Protein AF-A0A958JQJ1-F1 (afdb_monomer_lite)

Secondary structure (DSSP, 8-state):
---------HHHHHHHHHHHHHHHHHSS---------HHHHHHHHHHHHHHHHHH----HHHHHHHHHHHHHHHHHHT--SHHHHHHHHHHHHHHHHHHHTTS-TTTHHHHHHHHHHHHHHH-GGGGG--------S----PPP----HHHHHHHHHHHHHHHHHHHHHTTT-TTS--

Structure (mmCIF, N/CA/C/O backbone):
data_AF-A0A958JQJ1-F1
#
_entry.id   AF-A0A958JQJ1-F1
#
loop_
_atom_site.group_PDB
_atom_site.id
_atom_site.type_symbol
_atom_site.label_atom_id
_atom_site.label_alt_id
_atom_site.label_comp_id
_atom_site.label_asym_id
_atom_site.label_entity_id
_atom_site.label_seq_id
_atom_site.pdbx_PDB_ins_code
_atom_site.Cartn_x
_atom_site.Cartn_y
_atom_site.Cartn_z
_atom_site.occupancy
_atom_site.B_iso_or_equiv
_atom_site.auth_seq_id
_atom_site.auth_comp_id
_atom_site.auth_asym_id
_atom_site.auth_atom_id
_atom_site.pdbx_PDB_model_num
ATOM 1 N N . MET A 1 1 ? -37.364 -50.518 41.561 1.00 47.47 1 MET A N 1
ATOM 2 C CA . MET A 1 1 ? -36.216 -49.638 41.254 1.00 47.47 1 MET A CA 1
ATOM 3 C C . MET A 1 1 ? -34.981 -50.515 41.091 1.00 47.47 1 MET A C 1
ATOM 5 O O . MET A 1 1 ? -34.366 -50.871 42.085 1.00 47.47 1 MET A O 1
ATOM 9 N N . SER A 1 2 ? -34.680 -50.950 39.865 1.00 48.12 2 SER A N 1
ATOM 10 C CA . SER A 1 2 ? -33.512 -51.797 39.581 1.00 48.12 2 SER A CA 1
ATOM 11 C C . SER A 1 2 ? -32.321 -50.920 39.214 1.00 48.12 2 SER A C 1
ATOM 13 O O . SER A 1 2 ? -32.310 -50.295 38.157 1.00 48.12 2 SER A O 1
ATOM 15 N N . LEU A 1 3 ? -31.331 -50.871 40.102 1.00 54.22 3 LEU A N 1
ATOM 16 C CA . LEU A 1 3 ? -30.037 -50.243 39.856 1.00 54.22 3 LEU A CA 1
ATOM 17 C C . LEU A 1 3 ? -29.190 -51.197 39.003 1.00 54.22 3 LEU A C 1
ATOM 19 O O . LEU A 1 3 ? -28.562 -52.123 39.514 1.00 54.22 3 LEU A O 1
ATOM 23 N N . LEU A 1 4 ? -29.204 -50.992 37.686 1.00 50.72 4 LEU A N 1
ATOM 24 C CA . LEU A 1 4 ? -28.294 -51.655 36.753 1.00 50.72 4 LEU A CA 1
ATOM 25 C C . LEU A 1 4 ? -26.870 -51.130 36.989 1.00 50.72 4 LEU A C 1
ATOM 27 O O . LEU A 1 4 ? -26.472 -50.080 36.492 1.00 50.72 4 LEU A O 1
ATOM 31 N N . SER A 1 5 ? -26.113 -51.874 37.795 1.00 49.78 5 SER A N 1
ATOM 32 C CA . SER A 1 5 ? -24.684 -51.670 38.021 1.00 49.78 5 SER A CA 1
ATOM 33 C C . SER A 1 5 ? -23.911 -52.094 36.770 1.00 49.78 5 SER A C 1
ATOM 35 O O . SER A 1 5 ? -23.638 -53.275 36.549 1.00 49.78 5 SER A O 1
ATOM 37 N N . SER A 1 6 ? -23.598 -51.123 35.913 1.00 56.66 6 SER A N 1
ATOM 38 C CA . SER A 1 6 ? -22.806 -51.346 34.705 1.00 56.66 6 SER A CA 1
ATOM 39 C C . SER A 1 6 ? -21.330 -51.485 35.087 1.00 56.66 6 SER A C 1
ATOM 41 O O . SER A 1 6 ? -20.645 -50.503 35.373 1.00 56.66 6 SER A O 1
ATOM 43 N N . ARG A 1 7 ? -20.832 -52.727 35.144 1.00 61.78 7 ARG A N 1
ATOM 44 C CA . ARG A 1 7 ? -19.407 -53.029 35.346 1.00 61.78 7 ARG A CA 1
ATOM 45 C C . ARG A 1 7 ? -18.639 -52.732 34.060 1.00 61.78 7 ARG A C 1
ATOM 47 O O . ARG A 1 7 ? -18.314 -53.636 33.294 1.00 61.78 7 ARG A O 1
ATOM 54 N N . VAL A 1 8 ? -18.352 -51.458 33.814 1.00 61.25 8 VAL A N 1
ATOM 55 C CA . VAL A 1 8 ? -17.445 -51.067 32.732 1.00 61.25 8 VAL A CA 1
ATOM 56 C C . VAL A 1 8 ? -16.035 -51.508 33.123 1.00 61.25 8 VAL A C 1
ATOM 58 O O . VAL A 1 8 ? -15.450 -51.013 34.083 1.00 61.25 8 VAL A O 1
ATOM 61 N N . SER A 1 9 ? -15.505 -52.498 32.404 1.00 68.31 9 SER A N 1
ATOM 62 C CA . SER A 1 9 ? -14.155 -53.020 32.624 1.00 68.31 9 SER A CA 1
ATOM 63 C C . SER A 1 9 ? -13.123 -51.920 32.380 1.00 68.31 9 SER A C 1
ATOM 65 O O . SER A 1 9 ? -13.139 -51.288 31.321 1.00 68.31 9 SER A O 1
ATOM 67 N N . LEU A 1 10 ? -12.203 -51.730 33.332 1.00 72.75 10 LEU A N 1
ATOM 68 C CA . LEU A 1 10 ? -11.132 -50.724 33.303 1.00 72.75 10 LEU A CA 1
ATOM 69 C C . LEU A 1 10 ? -10.318 -50.762 31.994 1.00 72.75 10 LEU A C 1
ATOM 71 O O . LEU A 1 10 ? -9.894 -49.725 31.490 1.00 72.75 10 LEU A O 1
ATOM 75 N N . LYS A 1 11 ? -10.173 -51.950 31.391 1.00 72.25 11 LYS A N 1
ATOM 76 C CA . LYS A 1 11 ? -9.503 -52.143 30.094 1.00 72.25 11 LYS A CA 1
ATOM 77 C C . LYS A 1 11 ? -10.208 -51.408 28.948 1.00 72.25 11 LYS A C 1
ATOM 79 O O . LYS A 1 11 ? -9.549 -50.877 28.063 1.00 72.25 11 LYS A O 1
ATOM 84 N N . THR A 1 12 ? -11.536 -51.335 28.995 1.00 72.06 12 THR A N 1
ATOM 85 C CA . THR A 1 12 ? -12.365 -50.629 28.007 1.00 72.06 12 THR A CA 1
ATOM 86 C C . THR A 1 12 ? -12.154 -49.121 28.111 1.00 72.06 12 THR A C 1
ATOM 88 O O . THR A 1 12 ? -11.990 -48.455 27.097 1.00 72.06 12 THR A O 1
ATOM 91 N N . VAL A 1 13 ? -12.073 -48.586 29.335 1.00 72.81 13 VAL A N 1
ATOM 92 C CA . VAL A 1 13 ? -11.836 -47.151 29.572 1.00 72.81 13 VAL A CA 1
ATOM 93 C C . VAL A 1 13 ? -10.453 -46.733 29.067 1.00 72.81 13 VAL A C 1
ATOM 95 O O . VAL A 1 13 ? -10.336 -45.729 28.370 1.00 72.81 13 VAL A O 1
ATOM 98 N N . PHE A 1 14 ? -9.417 -47.534 29.339 1.00 73.00 14 PHE A N 1
ATOM 99 C CA . PHE A 1 14 ? -8.065 -47.263 28.840 1.00 73.00 14 PHE A CA 1
ATOM 100 C C . PHE A 1 14 ? -7.964 -47.322 27.314 1.00 73.00 14 PHE A C 1
ATOM 102 O O . PHE A 1 14 ? -7.283 -46.488 26.721 1.00 73.00 14 PHE A O 1
ATOM 109 N N . PHE A 1 15 ? -8.663 -48.262 26.672 1.00 73.62 15 PHE A N 1
ATOM 110 C CA . PHE A 1 15 ? -8.678 -48.364 25.213 1.00 73.62 15 PHE A CA 1
ATOM 111 C C . PHE A 1 15 ? -9.328 -47.136 24.562 1.00 73.62 15 PHE A C 1
ATOM 113 O O . PHE A 1 15 ? -8.772 -46.578 23.620 1.00 73.62 15 PHE A O 1
ATOM 120 N N . PHE A 1 16 ? -10.452 -46.653 25.106 1.00 72.94 16 PHE A N 1
ATOM 121 C CA . PHE A 1 16 ? -11.090 -45.428 24.616 1.00 72.94 16 PHE A CA 1
ATOM 122 C C . PHE A 1 16 ? -10.232 -44.181 24.846 1.00 72.94 16 PHE A C 1
ATOM 124 O O . PHE A 1 16 ? -10.190 -43.323 23.970 1.00 72.94 16 PHE A O 1
ATOM 131 N N . LEU A 1 17 ? -9.520 -44.090 25.974 1.00 73.50 17 LEU A N 1
ATOM 132 C CA . LEU A 1 17 ? -8.639 -42.958 26.272 1.00 73.50 17 LEU A CA 1
ATOM 133 C C . LEU A 1 17 ? -7.417 -42.911 25.337 1.00 73.50 17 LEU A C 1
ATOM 135 O O . LEU A 1 17 ? -7.049 -41.848 24.849 1.00 73.50 17 LEU A O 1
ATOM 139 N N . PHE A 1 18 ? -6.812 -44.062 25.032 1.00 69.44 18 PHE A N 1
ATOM 140 C CA . PHE A 1 18 ? -5.718 -44.129 24.057 1.00 69.44 18 PHE A CA 1
ATOM 141 C C . PHE A 1 18 ? -6.199 -43.878 22.624 1.00 69.44 18 PHE A C 1
ATOM 143 O O . PHE A 1 18 ? -5.500 -43.218 21.857 1.00 69.44 18 PHE A O 1
ATOM 150 N N . ALA A 1 19 ? -7.399 -44.346 22.268 1.00 68.81 19 ALA A N 1
ATOM 151 C CA . ALA A 1 19 ? -7.987 -44.096 20.956 1.00 68.81 19 ALA A CA 1
ATOM 152 C C . ALA A 1 19 ? -8.320 -42.609 20.740 1.00 68.81 19 ALA A C 1
ATOM 154 O O . ALA A 1 19 ? -8.062 -42.083 19.660 1.00 68.81 19 ALA A O 1
ATOM 155 N N . THR A 1 20 ? -8.832 -41.902 21.755 1.00 68.50 20 THR A N 1
ATOM 156 C CA . THR A 1 20 ? -9.109 -40.460 21.649 1.00 68.50 20 THR A CA 1
ATOM 157 C C . THR A 1 20 ? -7.834 -39.626 21.629 1.00 68.50 20 THR A C 1
ATOM 159 O O . THR A 1 20 ? -7.716 -38.745 20.782 1.00 68.50 20 THR A O 1
ATOM 162 N N . VAL A 1 21 ? -6.843 -39.925 22.476 1.00 67.44 21 VAL A N 1
ATOM 163 C CA . VAL A 1 21 ? -5.552 -39.211 22.456 1.00 67.44 21 VAL A CA 1
ATOM 164 C C . VAL A 1 21 ? -4.804 -39.458 21.141 1.00 67.44 21 VAL A C 1
ATOM 166 O O . VAL A 1 21 ? -4.281 -38.511 20.560 1.00 67.44 21 VAL A O 1
ATOM 169 N N . GLY A 1 22 ? -4.823 -40.686 20.611 1.00 61.19 22 GLY A N 1
ATOM 170 C CA . GLY A 1 22 ? -4.246 -41.002 19.301 1.00 61.19 22 GLY A CA 1
ATOM 171 C C . GLY A 1 22 ? -4.903 -40.230 18.152 1.00 61.19 22 GLY A C 1
ATOM 172 O O . GLY A 1 22 ? -4.203 -39.761 17.259 1.00 61.19 22 GLY A O 1
ATOM 173 N N . LEU A 1 23 ? -6.224 -40.017 18.202 1.00 60.19 23 LEU A N 1
ATOM 174 C CA . LEU A 1 23 ? -6.948 -39.247 17.185 1.00 60.19 23 LEU A CA 1
ATOM 175 C C . LEU A 1 23 ? -6.561 -37.755 17.187 1.00 60.19 23 LEU A C 1
ATOM 177 O O . LEU A 1 23 ? -6.492 -37.140 16.127 1.00 60.19 23 LEU A O 1
ATOM 181 N N . PHE A 1 24 ? -6.256 -37.173 18.352 1.00 58.12 24 PHE A N 1
ATOM 182 C CA . PHE A 1 24 ? -5.856 -35.763 18.452 1.00 58.12 24 PHE A CA 1
ATOM 183 C C . PHE A 1 24 ? -4.451 -35.479 17.898 1.00 58.12 24 PHE A C 1
ATOM 185 O O . PHE A 1 24 ? -4.195 -34.363 17.448 1.00 58.12 24 PHE A O 1
ATOM 192 N N . VAL A 1 25 ? -3.554 -36.470 17.862 1.00 58.78 25 VAL A N 1
ATOM 193 C CA . VAL A 1 25 ? -2.180 -36.278 17.355 1.00 58.78 25 VAL A CA 1
ATOM 194 C C . VAL A 1 25 ? -2.132 -36.215 15.819 1.00 58.78 25 VAL A C 1
ATOM 196 O O . VAL A 1 25 ? -1.258 -35.552 15.266 1.00 58.78 25 VAL A O 1
ATOM 199 N N . PHE A 1 26 ? -3.099 -36.809 15.106 1.00 53.28 26 PHE A N 1
ATOM 200 C CA . PHE A 1 26 ? -3.119 -36.815 13.632 1.00 53.28 26 PHE A CA 1
ATOM 201 C C . PHE A 1 26 ? -3.890 -35.655 12.981 1.00 53.28 26 PHE A C 1
ATOM 203 O O . PHE A 1 26 ? -3.753 -35.439 11.780 1.00 53.28 26 PHE A O 1
ATOM 210 N N . VAL A 1 27 ? -4.652 -34.864 13.744 1.00 57.06 27 VAL A N 1
ATOM 211 C CA . VAL A 1 27 ? -5.384 -33.691 13.213 1.00 57.06 27 VAL A CA 1
ATOM 212 C C . VAL A 1 27 ? -4.521 -32.412 13.230 1.00 57.06 27 VAL A C 1
ATOM 214 O O . VAL A 1 27 ? -4.872 -31.410 12.614 1.00 57.06 27 VAL A O 1
ATOM 217 N N . GLY A 1 28 ? -3.356 -32.430 13.891 1.00 52.62 28 GLY A N 1
ATOM 218 C CA . GLY A 1 28 ? -2.560 -31.224 14.160 1.00 52.62 28 GLY A CA 1
ATOM 219 C C . GLY A 1 28 ? -1.511 -30.815 13.118 1.00 52.62 28 GLY A C 1
ATOM 220 O O . GLY A 1 28 ? -0.952 -29.727 13.246 1.00 52.62 28 GLY A O 1
ATOM 221 N N . CYS A 1 29 ? -1.203 -31.638 12.109 1.00 60.62 29 CYS A N 1
ATOM 222 C CA . CYS A 1 29 ? -0.095 -31.364 11.176 1.00 60.62 29 CYS A CA 1
ATOM 223 C C . CYS A 1 29 ? -0.394 -31.775 9.726 1.00 60.62 29 CYS A C 1
ATOM 225 O O . CYS A 1 29 ? 0.473 -32.318 9.043 1.00 60.62 29 CYS A O 1
ATOM 227 N N . ALA A 1 30 ? -1.600 -31.499 9.220 1.00 54.41 30 ALA A N 1
ATOM 228 C CA . ALA A 1 30 ? -1.741 -31.395 7.769 1.00 54.41 30 ALA A CA 1
ATOM 229 C C . ALA A 1 30 ? -0.851 -30.226 7.301 1.00 54.41 30 ALA A C 1
ATOM 231 O O . ALA A 1 30 ? -0.923 -29.148 7.904 1.00 54.41 30 ALA A O 1
ATOM 232 N N . PRO A 1 31 ? 0.011 -30.402 6.282 1.00 50.56 31 PRO A N 1
ATOM 233 C CA . PRO A 1 31 ? 0.793 -29.300 5.754 1.00 50.56 31 PRO A CA 1
ATOM 234 C C . PRO A 1 31 ? -0.198 -28.248 5.267 1.00 50.56 31 PRO A C 1
ATOM 236 O O . PRO A 1 31 ? -0.951 -28.466 4.321 1.00 50.56 31 PRO A O 1
ATOM 239 N N . ARG A 1 32 ? -0.228 -27.112 5.966 1.00 60.41 32 ARG A N 1
ATOM 240 C CA . ARG A 1 32 ? -0.970 -25.900 5.615 1.00 60.41 32 ARG A CA 1
ATOM 241 C C . ARG A 1 32 ? -0.297 -25.282 4.383 1.00 60.41 32 ARG A C 1
ATOM 243 O O . ARG A 1 32 ? 0.359 -24.253 4.476 1.00 60.41 32 ARG A O 1
ATOM 250 N N . GLY A 1 33 ? -0.357 -26.020 3.278 1.00 52.91 33 GLY A N 1
ATOM 251 C CA . GLY A 1 33 ? 0.510 -25.918 2.108 1.00 52.91 33 GLY A CA 1
ATOM 252 C C . GLY A 1 33 ? -0.241 -25.598 0.824 1.00 52.91 33 GLY A C 1
ATOM 253 O O . 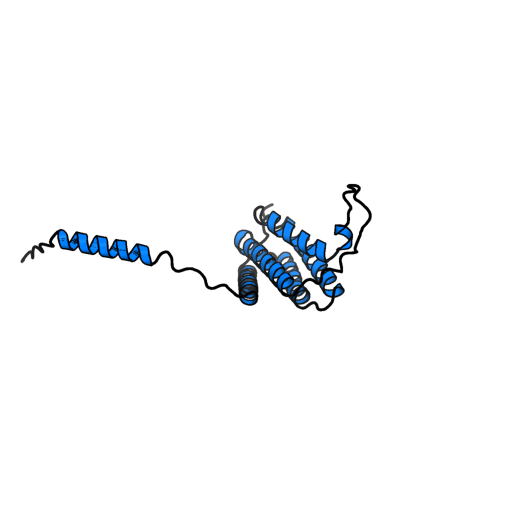GLY A 1 33 ? 0.255 -25.901 -0.254 1.00 52.91 33 GLY A O 1
ATOM 254 N N . GLU A 1 34 ? -1.417 -24.978 0.913 1.00 64.62 34 GLU A N 1
ATOM 255 C CA . GLU A 1 34 ? -1.949 -24.253 -0.237 1.00 64.62 34 GLU A CA 1
ATOM 256 C C . GLU A 1 34 ? -1.110 -22.986 -0.400 1.00 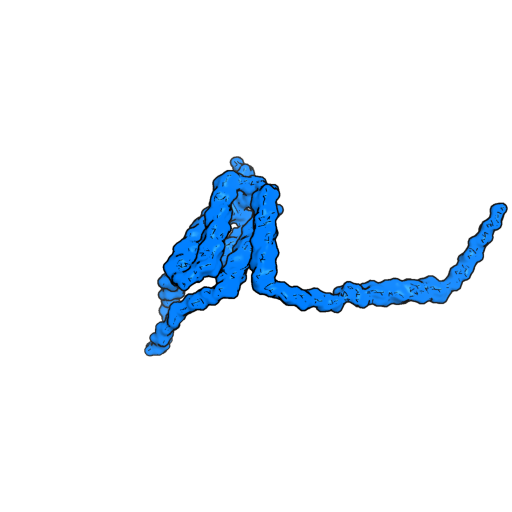64.62 34 GLU A C 1
ATOM 258 O O . GLU A 1 34 ? -1.293 -21.980 0.293 1.00 64.62 34 GLU A O 1
ATOM 263 N N . THR A 1 35 ? -0.105 -23.073 -1.270 1.00 84.19 35 THR A N 1
ATOM 264 C CA . THR A 1 35 ? 0.632 -21.906 -1.738 1.00 84.19 35 THR A CA 1
ATOM 265 C C . THR A 1 35 ? -0.352 -21.020 -2.483 1.00 84.19 35 THR A C 1
ATOM 267 O O . THR A 1 35 ? -0.757 -21.348 -3.597 1.00 84.19 35 THR A O 1
ATOM 270 N N . LYS A 1 36 ? -0.760 -19.919 -1.855 1.00 89.81 36 LYS A N 1
ATOM 271 C CA . LYS A 1 36 ? -1.597 -18.920 -2.515 1.00 89.81 36 LYS A CA 1
ATOM 272 C C . LYS A 1 36 ? -0.834 -18.308 -3.678 1.00 89.81 36 LYS A C 1
ATOM 274 O O . LYS A 1 36 ? 0.359 -18.019 -3.555 1.00 89.81 36 LYS A O 1
ATOM 279 N N . THR A 1 37 ? -1.523 -18.095 -4.788 1.00 94.75 37 THR A N 1
ATOM 280 C CA . THR A 1 37 ? -0.963 -17.358 -5.920 1.00 94.75 37 THR A CA 1
ATOM 281 C C . THR A 1 37 ? -0.747 -15.893 -5.539 1.00 94.75 37 THR A C 1
ATOM 283 O O . THR A 1 37 ? -1.328 -15.381 -4.578 1.00 94.75 37 THR A O 1
ATOM 286 N N . LEU A 1 38 ? 0.098 -15.188 -6.293 1.00 94.44 38 LEU A N 1
ATOM 287 C CA . LEU A 1 38 ? 0.331 -13.766 -6.051 1.00 94.44 38 LEU A CA 1
ATOM 288 C C . LEU A 1 38 ? -0.961 -12.945 -6.171 1.00 94.44 38 LEU A C 1
ATOM 290 O O . LEU A 1 38 ? -1.210 -12.066 -5.346 1.00 94.44 38 LEU A O 1
ATOM 294 N N . ASP A 1 39 ? -1.793 -13.260 -7.161 1.00 95.75 39 ASP A N 1
ATOM 295 C CA . ASP A 1 39 ? -3.071 -12.580 -7.351 1.00 95.75 39 ASP A CA 1
ATOM 296 C C . ASP A 1 39 ? -4.016 -12.844 -6.175 1.00 95.75 39 ASP A C 1
ATOM 298 O O . ASP A 1 39 ? -4.648 -11.914 -5.682 1.00 95.75 39 ASP A O 1
ATOM 302 N N . GLU A 1 40 ? -4.053 -14.065 -5.633 1.00 96.06 40 GLU A N 1
ATOM 303 C CA . GLU A 1 40 ? -4.820 -14.357 -4.415 1.00 96.06 40 GLU A CA 1
ATOM 304 C C . GLU A 1 40 ? -4.311 -13.563 -3.210 1.00 96.06 40 GLU A C 1
ATOM 306 O O . GLU A 1 40 ? -5.112 -13.016 -2.453 1.00 96.06 40 GLU A O 1
ATOM 311 N N . VAL A 1 41 ? -2.990 -13.463 -3.024 1.00 95.56 41 VAL A N 1
ATOM 312 C CA . VAL A 1 41 ? -2.397 -12.656 -1.944 1.00 95.56 41 VAL A CA 1
ATOM 313 C C . VAL A 1 41 ? -2.790 -11.185 -2.089 1.00 95.56 41 VAL A C 1
ATOM 315 O O . VAL A 1 41 ? -3.200 -10.561 -1.107 1.00 95.56 41 VAL A O 1
ATOM 318 N N . PHE A 1 42 ? -2.716 -10.647 -3.306 1.00 96.56 42 PHE A N 1
ATOM 319 C CA . PHE A 1 42 ? -3.121 -9.279 -3.613 1.00 96.56 42 PHE A CA 1
ATOM 320 C C . PHE A 1 42 ? -4.610 -9.046 -3.327 1.00 96.56 42 PHE A C 1
ATOM 322 O O . PHE A 1 42 ? -4.960 -8.107 -2.610 1.00 96.56 42 PHE A O 1
ATOM 329 N N . GLN A 1 43 ? -5.485 -9.929 -3.816 1.00 97.50 43 GLN A N 1
ATOM 330 C CA . GLN A 1 43 ? -6.933 -9.817 -3.628 1.00 97.50 43 GLN A CA 1
ATOM 331 C C . GLN A 1 43 ? -7.338 -9.940 -2.158 1.00 97.50 43 GLN A C 1
ATOM 333 O O . GLN A 1 43 ? -8.157 -9.160 -1.681 1.00 97.50 43 GLN A O 1
ATOM 338 N N . ILE A 1 44 ? -6.730 -10.858 -1.403 1.00 97.06 44 ILE A N 1
ATOM 339 C CA . ILE A 1 44 ? -6.992 -10.995 0.036 1.00 97.06 44 ILE A CA 1
ATOM 340 C C . ILE A 1 44 ? -6.599 -9.719 0.784 1.00 97.06 44 ILE A C 1
ATOM 342 O O . ILE A 1 44 ? -7.342 -9.266 1.657 1.00 97.06 44 ILE A O 1
ATOM 346 N N . ALA A 1 45 ? -5.447 -9.131 0.452 1.00 97.62 45 ALA A N 1
ATOM 347 C CA . ALA A 1 45 ? -5.008 -7.887 1.070 1.00 97.62 45 ALA A CA 1
ATOM 348 C C . ALA A 1 45 ? -5.971 -6.730 0.744 1.00 97.62 45 ALA A C 1
ATOM 350 O O . ALA A 1 45 ? -6.392 -6.021 1.661 1.00 97.62 45 ALA A O 1
ATOM 351 N N . LYS A 1 46 ? -6.379 -6.592 -0.527 1.00 98.25 46 LYS A N 1
ATOM 352 C CA . LYS A 1 46 ? -7.352 -5.584 -0.981 1.00 98.25 46 LYS A CA 1
ATOM 353 C C . LYS A 1 46 ? -8.700 -5.736 -0.271 1.00 98.25 46 LYS A C 1
ATOM 355 O O . LYS A 1 46 ? -9.176 -4.780 0.332 1.00 98.25 46 LYS A O 1
ATOM 360 N N . GLN A 1 47 ? -9.257 -6.946 -0.225 1.00 98.25 47 GLN A N 1
ATOM 361 C CA . GLN A 1 47 ? -10.526 -7.230 0.461 1.00 98.25 47 GLN A CA 1
ATOM 362 C C . GLN A 1 47 ? -10.473 -6.922 1.961 1.00 98.25 47 GLN A C 1
ATOM 364 O O . GLN A 1 47 ? -11.437 -6.407 2.533 1.00 98.25 47 GLN A O 1
ATOM 369 N N . ARG A 1 48 ? -9.354 -7.241 2.625 1.00 98.12 48 ARG A N 1
ATOM 370 C CA . ARG A 1 48 ? -9.172 -6.921 4.046 1.00 98.12 48 ARG A CA 1
ATOM 371 C C . ARG A 1 48 ? -9.173 -5.408 4.267 1.00 98.12 48 ARG A C 1
ATOM 373 O O . ARG A 1 48 ? -9.837 -4.931 5.182 1.00 98.12 48 ARG A O 1
ATOM 380 N N . TYR A 1 49 ? -8.486 -4.661 3.405 1.00 98.25 49 TYR A N 1
ATOM 381 C CA . TYR A 1 49 ? -8.512 -3.202 3.426 1.00 98.25 49 TYR A CA 1
ATOM 382 C C . TYR A 1 49 ? -9.922 -2.637 3.177 1.00 98.25 49 TYR A C 1
ATOM 384 O O . TYR A 1 49 ? -10.368 -1.784 3.939 1.00 98.25 49 TYR A O 1
ATOM 392 N N . GLU A 1 50 ? -10.641 -3.128 2.163 1.00 98.12 50 GLU A N 1
ATOM 393 C CA . GLU A 1 50 ? -11.994 -2.664 1.806 1.00 98.12 50 GLU A CA 1
ATOM 394 C C . GLU A 1 50 ? -12.998 -2.864 2.950 1.00 98.12 50 GLU A C 1
ATOM 396 O O . GLU A 1 50 ? -13.826 -1.995 3.245 1.00 98.12 50 GLU A O 1
ATOM 401 N N . ARG A 1 51 ? -12.885 -3.993 3.656 1.00 97.94 51 ARG A N 1
ATOM 402 C CA . ARG A 1 51 ? -13.639 -4.230 4.888 1.00 97.94 51 ARG A CA 1
ATOM 403 C C . ARG A 1 51 ? -13.248 -3.234 5.974 1.00 97.94 51 ARG A C 1
ATOM 405 O O . ARG A 1 51 ? -14.118 -2.568 6.531 1.00 97.94 51 ARG A O 1
ATOM 412 N N . GLY A 1 52 ? -11.944 -3.085 6.213 1.00 96.81 52 GLY A N 1
ATOM 413 C CA . GLY A 1 52 ? -11.402 -2.158 7.201 1.00 96.81 52 GLY A CA 1
ATOM 414 C C . GLY A 1 52 ? -11.890 -0.725 6.989 1.00 96.81 52 GLY A C 1
ATOM 415 O O . GLY A 1 52 ? -12.354 -0.100 7.933 1.00 96.81 52 GLY A O 1
ATOM 416 N N . ILE A 1 53 ? -11.864 -0.201 5.760 1.00 96.75 53 ILE A N 1
ATOM 417 C CA . ILE A 1 53 ? -12.294 1.180 5.490 1.00 96.75 53 ILE A CA 1
ATOM 418 C C . ILE A 1 53 ? -13.803 1.358 5.678 1.00 96.75 53 ILE A C 1
ATOM 420 O O . ILE A 1 53 ? -14.236 2.380 6.217 1.00 96.75 53 ILE A O 1
ATOM 424 N N . THR A 1 54 ? -14.595 0.352 5.302 1.00 97.00 54 THR A N 1
ATOM 425 C CA . THR A 1 54 ? -16.055 0.357 5.463 1.00 97.00 54 THR A CA 1
ATOM 426 C C . THR A 1 54 ? -16.448 0.389 6.939 1.00 97.00 54 THR A C 1
ATOM 428 O O . THR A 1 54 ? -17.292 1.196 7.329 1.00 97.00 54 THR A O 1
ATOM 431 N N . GLU A 1 55 ? -15.799 -0.432 7.764 1.00 96.38 55 GLU A N 1
ATOM 432 C CA . GLU A 1 55 ? -16.094 -0.581 9.195 1.00 96.38 55 GLU A CA 1
ATOM 433 C C . GLU A 1 55 ? -15.401 0.479 10.076 1.00 96.38 55 GLU A C 1
ATOM 435 O O . GLU A 1 55 ? -15.838 0.738 11.199 1.00 96.38 55 GLU A O 1
ATOM 440 N N . SER A 1 56 ? -14.333 1.114 9.580 1.00 94.69 56 SER A N 1
ATOM 441 C CA . SER A 1 56 ? -13.541 2.085 10.345 1.00 94.69 56 SER A CA 1
ATOM 442 C C . SER A 1 56 ? -14.307 3.353 10.717 1.00 94.69 56 SER A C 1
ATOM 444 O O . SER A 1 56 ? -15.172 3.848 9.988 1.00 94.69 56 SER A O 1
ATOM 446 N N . LYS A 1 57 ? -13.873 3.984 11.810 1.00 95.06 57 LYS A N 1
ATOM 447 C CA . LYS A 1 57 ? -14.316 5.330 12.214 1.00 95.06 57 LYS A CA 1
ATOM 448 C C . LYS A 1 57 ? -13.380 6.432 11.704 1.00 95.06 57 LYS A C 1
ATOM 450 O O . LYS A 1 57 ? -13.357 7.526 12.264 1.00 95.06 57 LYS A O 1
ATOM 455 N N . ALA A 1 58 ? -12.587 6.148 10.669 1.00 94.25 58 ALA A N 1
ATOM 456 C CA . ALA A 1 58 ? -11.684 7.125 10.071 1.00 94.25 58 ALA A CA 1
ATOM 457 C C . ALA A 1 58 ? -12.452 8.393 9.656 1.00 94.25 58 ALA A C 1
ATOM 459 O O . ALA A 1 58 ? -13.581 8.304 9.159 1.00 94.25 58 ALA A O 1
ATOM 460 N N . SER A 1 59 ? -11.837 9.561 9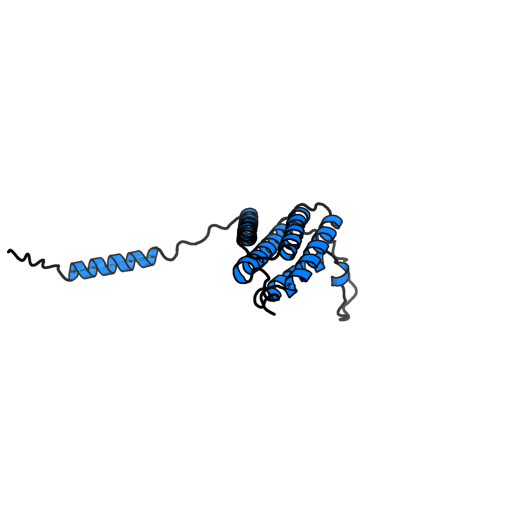.868 1.00 94.94 59 SER A N 1
ATOM 461 C CA . SER A 1 59 ? -12.422 10.856 9.504 1.00 94.94 59 SER A CA 1
ATOM 462 C C . SER A 1 59 ? -12.652 10.962 7.991 1.00 94.94 59 SER A C 1
ATOM 464 O O . SER A 1 59 ? -12.082 10.199 7.206 1.00 94.94 59 SER A O 1
ATOM 466 N N . SER A 1 60 ? -13.478 11.919 7.559 1.00 94.88 60 SER A N 1
ATOM 467 C CA . SER A 1 60 ? -13.703 12.178 6.129 1.00 94.88 60 SER A CA 1
ATOM 468 C C . SER A 1 60 ? -12.403 12.510 5.393 1.00 94.88 60 SER A C 1
ATOM 470 O O . SER A 1 60 ? -12.168 11.962 4.320 1.00 94.88 60 SER A O 1
ATOM 472 N N . GLU A 1 61 ? -11.533 13.327 5.994 1.00 95.19 61 GLU A N 1
ATOM 473 C CA . GLU A 1 61 ? -10.223 13.663 5.426 1.00 95.19 61 GLU A CA 1
ATOM 474 C C . GLU A 1 61 ? -9.343 12.414 5.278 1.00 95.19 61 GLU A C 1
ATOM 476 O O . GLU A 1 61 ? -8.794 12.158 4.207 1.00 95.19 61 GLU A O 1
ATOM 481 N N . THR A 1 62 ? -9.242 11.585 6.324 1.00 96.00 62 THR A N 1
ATOM 482 C CA . THR A 1 62 ? -8.477 10.332 6.264 1.00 96.00 62 THR A CA 1
ATOM 483 C C . THR A 1 62 ? -9.017 9.407 5.176 1.00 96.00 62 THR A C 1
ATOM 485 O O . THR A 1 62 ? -8.236 8.832 4.420 1.00 96.00 62 THR A O 1
ATOM 488 N N . ARG A 1 63 ? -10.345 9.276 5.062 1.00 96.62 63 ARG A N 1
ATOM 489 C CA . ARG A 1 63 ? -10.992 8.466 4.020 1.00 96.62 63 ARG A CA 1
ATOM 490 C C . ARG A 1 63 ? -10.672 8.985 2.620 1.00 96.62 63 ARG A C 1
ATOM 492 O O . ARG A 1 63 ? -10.362 8.180 1.751 1.00 96.62 63 ARG A O 1
ATOM 499 N N . GLU A 1 64 ? -10.694 10.299 2.406 1.00 97.25 64 GLU A N 1
ATOM 500 C CA . GLU A 1 64 ? -10.345 10.900 1.114 1.00 97.25 64 GLU A CA 1
ATOM 501 C C . GLU A 1 64 ? -8.902 10.566 0.709 1.00 97.25 64 GLU A C 1
ATOM 503 O O . GLU A 1 64 ? -8.660 10.119 -0.413 1.00 97.25 64 GLU A O 1
ATOM 508 N N . ARG A 1 65 ? -7.944 10.704 1.633 1.00 97.50 65 ARG A N 1
ATOM 509 C CA . ARG A 1 65 ? -6.535 10.350 1.383 1.00 97.50 65 ARG A CA 1
ATOM 510 C C . ARG A 1 65 ? -6.359 8.868 1.080 1.00 97.50 65 ARG A C 1
ATOM 512 O O . ARG A 1 65 ? -5.660 8.498 0.142 1.00 97.50 65 ARG A O 1
ATOM 519 N N . LEU A 1 66 ? -7.030 8.012 1.847 1.00 97.75 66 LEU A N 1
ATOM 520 C CA . LEU A 1 66 ? -7.012 6.570 1.629 1.00 97.75 66 LEU A CA 1
ATOM 521 C C . LEU A 1 66 ? -7.578 6.192 0.251 1.00 97.75 66 LEU A C 1
ATOM 523 O O . LEU A 1 66 ? -7.002 5.333 -0.410 1.00 97.75 66 LEU A O 1
ATOM 527 N N . LEU A 1 67 ? -8.639 6.856 -0.219 1.00 97.50 67 LEU A N 1
ATOM 528 C CA . LEU A 1 67 ? -9.173 6.652 -1.570 1.00 97.50 67 LEU A CA 1
ATOM 529 C C . LEU A 1 67 ? -8.181 7.083 -2.660 1.00 97.50 67 LEU A C 1
ATOM 531 O O . LEU A 1 67 ? -8.025 6.359 -3.643 1.00 97.50 67 LEU A O 1
ATOM 535 N N . LYS A 1 68 ? -7.470 8.206 -2.475 1.00 98.12 68 LYS A N 1
ATOM 536 C CA . LYS A 1 68 ? -6.400 8.638 -3.397 1.00 98.12 68 LYS A CA 1
ATOM 537 C C . LYS A 1 68 ? -5.292 7.589 -3.492 1.00 98.12 68 LYS A C 1
ATOM 539 O O . LYS A 1 68 ? -4.933 7.189 -4.594 1.00 98.12 68 LYS A O 1
ATOM 544 N N . ILE A 1 69 ? -4.828 7.073 -2.350 1.00 98.25 69 ILE A N 1
ATOM 545 C CA . ILE A 1 69 ? -3.817 6.005 -2.299 1.00 98.25 69 ILE A CA 1
ATOM 546 C C . ILE A 1 69 ? -4.285 4.764 -3.070 1.00 98.25 69 ILE A C 1
ATOM 548 O O . ILE A 1 69 ? -3.523 4.214 -3.860 1.00 98.25 69 ILE A O 1
ATOM 552 N N . VAL A 1 70 ? -5.531 4.324 -2.865 1.00 97.69 70 VAL A N 1
ATOM 553 C CA . VAL A 1 70 ? -6.076 3.131 -3.534 1.00 97.69 70 VAL A CA 1
ATOM 554 C C . VAL A 1 70 ? -6.204 3.321 -5.040 1.00 97.69 70 VAL A C 1
ATOM 556 O O . VAL A 1 70 ? -5.843 2.412 -5.782 1.00 97.69 70 VAL A O 1
ATOM 559 N N . SER A 1 71 ? -6.663 4.489 -5.496 1.00 97.62 71 SER A N 1
ATOM 560 C CA . SER A 1 71 ? -6.693 4.811 -6.929 1.00 97.62 71 SER A CA 1
ATOM 561 C C . SER A 1 71 ? -5.291 4.713 -7.533 1.00 97.62 71 SER A C 1
ATOM 563 O O . SER A 1 71 ? -5.091 4.068 -8.561 1.00 97.62 71 SER A O 1
ATOM 565 N N . SER A 1 72 ? -4.291 5.270 -6.845 1.00 98.31 72 SER A N 1
ATOM 566 C CA . SER A 1 72 ? -2.907 5.225 -7.310 1.00 98.31 72 SER A CA 1
ATOM 567 C C . SER A 1 72 ? -2.260 3.845 -7.202 1.00 98.31 72 SER A C 1
ATOM 569 O O . SER A 1 72 ? -1.320 3.574 -7.942 1.00 98.31 72 SER A O 1
ATOM 571 N N . PHE A 1 73 ? -2.749 2.936 -6.352 1.00 98.38 73 PHE A N 1
ATOM 572 C CA . PHE A 1 73 ? -2.316 1.535 -6.384 1.00 98.38 73 PHE A CA 1
ATOM 573 C C . PHE A 1 73 ? -2.690 0.851 -7.694 1.00 98.38 73 PHE A C 1
ATOM 575 O O . PHE A 1 73 ? -1.852 0.157 -8.270 1.00 98.38 73 PHE A O 1
ATOM 582 N N . ASP A 1 74 ? -3.922 1.048 -8.165 1.00 97.19 74 ASP A N 1
ATOM 583 C CA . ASP A 1 74 ? -4.366 0.465 -9.428 1.00 97.19 74 ASP A CA 1
ATOM 584 C C . ASP A 1 74 ? -3.578 1.089 -10.602 1.00 97.19 74 ASP A C 1
ATOM 586 O O . ASP A 1 74 ? -3.110 0.359 -11.477 1.00 97.19 74 ASP A O 1
ATOM 590 N N . GLU A 1 75 ? -3.315 2.401 -10.588 1.00 97.56 75 GLU A N 1
ATOM 591 C CA . GLU A 1 75 ? -2.431 3.058 -11.571 1.00 97.56 75 GLU A CA 1
ATOM 592 C C . GLU A 1 75 ? -0.998 2.510 -11.529 1.00 97.56 75 GLU A C 1
ATOM 594 O O . GLU A 1 75 ? -0.406 2.230 -12.568 1.00 97.56 75 GLU A O 1
ATOM 599 N N . PHE A 1 76 ? -0.440 2.316 -10.332 1.00 97.75 76 PHE A N 1
ATOM 600 C CA . PHE A 1 76 ? 0.918 1.816 -10.140 1.00 97.75 76 PHE A CA 1
A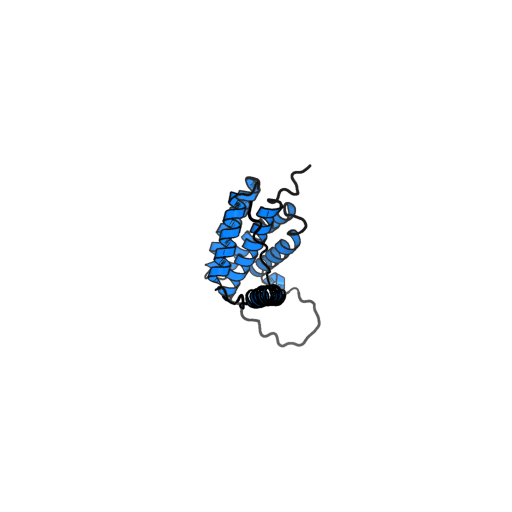TOM 601 C C . PHE A 1 76 ? 1.085 0.377 -10.638 1.00 97.75 76 PHE A C 1
ATOM 603 O O . PHE A 1 76 ? 2.064 0.079 -11.324 1.00 97.75 76 PHE A O 1
ATOM 610 N N . VAL A 1 77 ? 0.141 -0.518 -10.320 1.00 97.25 77 VAL A N 1
ATOM 611 C CA . VAL A 1 77 ? 0.181 -1.926 -10.755 1.00 97.25 77 VAL A CA 1
ATOM 612 C C . VAL A 1 77 ? 0.077 -2.035 -12.273 1.00 97.25 77 VAL A C 1
ATOM 614 O O . VAL A 1 77 ? 0.833 -2.800 -12.869 1.00 97.25 77 VAL A O 1
ATOM 617 N N . ASN A 1 78 ? -0.802 -1.240 -12.889 1.00 96.69 78 ASN A N 1
ATOM 618 C CA . ASN A 1 78 ? -1.044 -1.254 -14.334 1.00 96.69 78 ASN A CA 1
ATOM 619 C C . ASN A 1 78 ? -0.125 -0.306 -15.125 1.00 96.69 78 ASN A C 1
ATOM 621 O O . ASN A 1 78 ? -0.295 -0.158 -16.331 1.00 96.69 78 ASN A O 1
ATOM 625 N N . ALA A 1 79 ? 0.834 0.357 -14.476 1.00 96.62 79 ALA A N 1
ATOM 626 C CA . ALA A 1 79 ? 1.751 1.267 -15.149 1.00 96.62 79 ALA A CA 1
ATOM 627 C C . ALA A 1 79 ? 2.634 0.515 -16.155 1.00 96.62 79 ALA A C 1
ATOM 629 O O . ALA A 1 79 ? 3.380 -0.390 -15.775 1.00 96.62 79 ALA A O 1
ATOM 630 N N . GLU A 1 80 ? 2.610 0.942 -17.413 1.00 94.25 80 GLU A N 1
ATOM 631 C CA . GLU A 1 80 ? 3.408 0.369 -18.507 1.00 94.25 80 GLU A CA 1
ATOM 632 C C . GLU A 1 80 ? 4.685 1.177 -18.779 1.00 94.25 80 GLU A C 1
ATOM 634 O O . GLU A 1 80 ? 5.585 0.713 -19.471 1.00 94.25 80 GLU A O 1
ATOM 639 N N . SER A 1 81 ? 4.789 2.385 -18.214 1.00 93.19 81 SER A N 1
ATOM 640 C CA . SER A 1 81 ? 5.938 3.278 -18.387 1.00 93.19 81 SER A CA 1
ATOM 641 C C . SER A 1 81 ? 6.579 3.679 -17.059 1.00 93.19 81 SER A C 1
ATOM 643 O O . SER A 1 81 ? 5.911 3.791 -16.029 1.00 93.19 81 SER A O 1
ATOM 645 N N . GLU A 1 82 ? 7.882 3.969 -17.090 1.00 92.12 82 GLU A N 1
ATOM 646 C CA . GLU A 1 82 ? 8.625 4.462 -15.922 1.00 92.12 82 GLU A CA 1
ATOM 647 C C . GLU A 1 82 ? 8.026 5.766 -15.374 1.00 92.12 82 GLU A C 1
ATOM 649 O O . GLU A 1 82 ? 7.910 5.937 -14.163 1.00 92.12 82 GLU A O 1
ATOM 654 N N . ALA A 1 83 ? 7.575 6.666 -16.253 1.00 93.75 83 ALA A N 1
ATOM 655 C CA . ALA A 1 83 ? 6.931 7.915 -15.853 1.00 93.75 83 ALA A CA 1
ATOM 656 C C . ALA A 1 83 ? 5.635 7.674 -15.055 1.00 93.75 83 ALA A C 1
ATOM 658 O O . ALA A 1 83 ? 5.412 8.329 -14.039 1.00 93.75 83 ALA A O 1
ATOM 659 N N . GLN A 1 84 ? 4.803 6.708 -15.465 1.00 95.75 84 GLN A N 1
ATOM 660 C CA . GLN A 1 84 ? 3.606 6.326 -14.705 1.00 95.75 84 GLN A CA 1
ATOM 661 C C . GLN A 1 84 ? 3.971 5.717 -13.348 1.00 95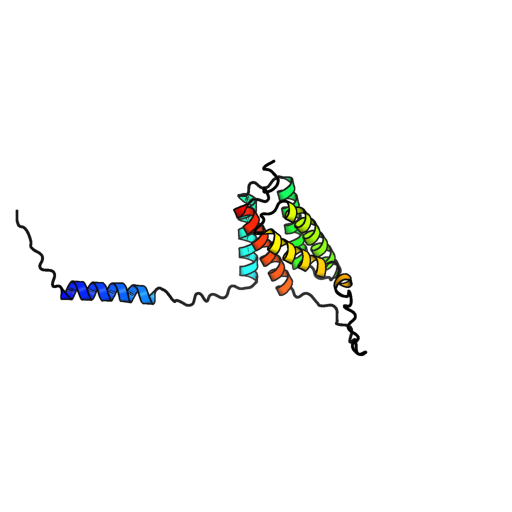.75 84 GLN A C 1
ATOM 663 O O . GLN A 1 84 ? 3.370 6.083 -12.340 1.00 95.75 84 GLN A O 1
ATOM 668 N N . VAL A 1 85 ? 4.984 4.840 -13.305 1.00 95.81 85 VAL A N 1
ATOM 669 C CA . VAL A 1 85 ? 5.484 4.260 -12.048 1.00 95.81 85 VAL A CA 1
ATOM 670 C C . VAL A 1 85 ? 5.953 5.362 -11.098 1.00 95.81 85 VAL A C 1
ATOM 672 O O . VAL A 1 85 ? 5.565 5.346 -9.929 1.00 95.81 85 VAL A O 1
ATOM 675 N N . LYS A 1 86 ? 6.736 6.333 -11.586 1.00 95.38 86 LYS A N 1
ATOM 676 C CA . LYS A 1 86 ? 7.221 7.477 -10.798 1.00 95.38 86 LYS A CA 1
ATOM 677 C C . LYS A 1 86 ? 6.070 8.313 -10.246 1.00 95.38 86 LYS A C 1
ATOM 679 O O . LYS A 1 86 ? 5.994 8.498 -9.035 1.00 95.38 86 LYS A O 1
ATOM 684 N N . ASN A 1 87 ? 5.150 8.742 -11.111 1.00 96.75 87 ASN A N 1
ATOM 685 C CA . ASN A 1 87 ? 4.017 9.588 -10.729 1.00 96.75 87 ASN A CA 1
ATOM 686 C C . ASN A 1 87 ? 3.115 8.910 -9.687 1.00 96.75 87 ASN A C 1
ATOM 688 O O . ASN A 1 87 ? 2.806 9.505 -8.655 1.00 96.75 87 ASN A O 1
ATOM 692 N N . ALA A 1 88 ? 2.732 7.650 -9.920 1.00 97.88 88 ALA A N 1
ATOM 693 C CA . ALA A 1 88 ? 1.889 6.912 -8.984 1.00 97.88 88 ALA A CA 1
ATOM 694 C C . ALA A 1 88 ? 2.615 6.670 -7.650 1.00 97.88 88 ALA A C 1
ATOM 696 O O . ALA A 1 88 ? 2.038 6.871 -6.584 1.00 97.88 88 ALA A O 1
ATOM 697 N N . SER A 1 89 ? 3.905 6.310 -7.691 1.00 97.81 89 SER A N 1
ATOM 698 C CA . SER A 1 89 ? 4.713 6.109 -6.478 1.00 97.81 89 SER A CA 1
ATOM 699 C C . SER A 1 89 ? 4.858 7.386 -5.656 1.00 97.81 89 SER A C 1
ATOM 701 O O . SER A 1 89 ? 4.775 7.328 -4.430 1.00 97.81 89 SER A O 1
ATOM 703 N N . GLN A 1 90 ? 5.050 8.532 -6.313 1.00 97.88 90 GLN A N 1
ATOM 704 C CA . GLN A 1 90 ? 5.138 9.828 -5.649 1.00 97.88 90 GLN A CA 1
ATOM 705 C C . GLN A 1 90 ? 3.857 10.107 -4.862 1.00 97.88 90 GLN A C 1
ATOM 707 O O . GLN A 1 90 ? 3.925 10.283 -3.644 1.00 97.88 90 GLN A O 1
ATOM 712 N N . LEU A 1 91 ? 2.701 10.038 -5.530 1.00 98.31 91 LEU A N 1
ATOM 713 C CA . LEU A 1 91 ? 1.398 10.289 -4.916 1.00 98.31 91 LEU A CA 1
ATOM 714 C C . LEU A 1 91 ? 1.131 9.336 -3.746 1.00 98.31 91 LEU A C 1
ATOM 716 O O . LEU A 1 91 ? 0.774 9.787 -2.657 1.00 98.31 91 LEU A O 1
ATOM 720 N N . ILE A 1 92 ? 1.371 8.032 -3.939 1.00 98.56 92 ILE A N 1
ATOM 721 C CA . ILE A 1 92 ? 1.235 7.035 -2.869 1.00 98.56 92 ILE A CA 1
ATOM 722 C C . ILE A 1 92 ? 2.096 7.431 -1.668 1.00 98.56 92 ILE A C 1
ATOM 724 O O . ILE A 1 92 ? 1.620 7.415 -0.533 1.00 98.56 92 ILE A O 1
ATOM 728 N N . SER A 1 93 ? 3.361 7.781 -1.907 1.00 98.00 93 SER A N 1
ATOM 729 C CA . SER A 1 93 ? 4.297 8.094 -0.833 1.00 98.00 93 SER A CA 1
ATOM 730 C C . SER A 1 93 ? 3.926 9.366 -0.070 1.00 98.00 93 SER A C 1
ATOM 732 O O . SER A 1 93 ? 4.027 9.377 1.156 1.00 98.00 93 SER A O 1
ATOM 734 N N . ASP A 1 94 ? 3.446 10.401 -0.761 1.00 97.94 94 ASP A N 1
ATOM 735 C CA . ASP A 1 94 ? 3.077 11.683 -0.161 1.00 97.94 94 ASP A CA 1
ATOM 736 C C . ASP A 1 94 ? 1.800 11.556 0.682 1.00 97.94 94 ASP A C 1
ATOM 738 O O . ASP A 1 94 ? 1.767 11.991 1.837 1.00 97.94 94 ASP A O 1
ATOM 742 N N . GLU A 1 95 ? 0.774 10.878 0.161 1.00 98.12 95 GLU A N 1
ATOM 743 C CA . GLU A 1 95 ? -0.469 10.653 0.905 1.00 98.12 95 GLU A CA 1
ATOM 744 C C . GLU A 1 95 ? -0.265 9.699 2.090 1.00 98.12 95 GLU A C 1
ATOM 746 O O . GLU A 1 95 ? -0.777 9.945 3.186 1.00 98.12 95 GLU A O 1
ATOM 751 N N . MET A 1 96 ? 0.535 8.637 1.932 1.00 97.62 96 MET A N 1
ATOM 752 C CA . MET A 1 96 ? 0.893 7.771 3.061 1.00 97.62 96 MET A CA 1
ATOM 753 C C . MET A 1 96 ? 1.693 8.525 4.123 1.00 97.62 96 MET A C 1
ATOM 755 O O . MET A 1 96 ? 1.434 8.353 5.315 1.00 97.62 96 MET A O 1
ATOM 759 N N . GLN A 1 97 ? 2.636 9.379 3.719 1.00 97.25 97 GLN A N 1
ATOM 760 C CA . GLN A 1 97 ? 3.425 10.187 4.646 1.00 97.25 97 GLN A CA 1
ATOM 761 C C . GLN A 1 97 ? 2.538 11.121 5.479 1.00 97.25 97 GLN A C 1
ATOM 763 O O . GLN A 1 97 ? 2.780 11.275 6.679 1.00 97.25 97 GLN A O 1
ATOM 768 N N . ALA A 1 98 ? 1.493 11.695 4.877 1.00 95.75 98 ALA A N 1
ATOM 769 C CA . ALA A 1 98 ? 0.509 12.506 5.590 1.00 95.75 98 ALA A CA 1
ATOM 770 C C . ALA A 1 98 ? -0.288 11.684 6.622 1.00 95.75 98 ALA A C 1
ATOM 772 O O . ALA A 1 98 ? -0.571 12.167 7.719 1.00 95.75 98 ALA A O 1
ATOM 773 N N . LEU A 1 99 ? -0.608 10.422 6.314 1.00 95.75 99 LEU A N 1
ATOM 774 C CA . LEU A 1 99 ? -1.343 9.535 7.222 1.00 95.75 99 LEU A CA 1
ATOM 775 C C . LEU A 1 99 ? -0.512 9.028 8.411 1.00 95.75 99 LEU A C 1
ATOM 777 O O . LEU A 1 99 ? -1.081 8.762 9.471 1.00 95.75 99 LEU A O 1
ATOM 781 N N . ILE A 1 100 ? 0.817 8.917 8.279 1.00 95.19 100 ILE A N 1
ATOM 782 C CA . ILE A 1 100 ? 1.703 8.383 9.335 1.00 95.19 100 ILE A CA 1
ATOM 783 C C . ILE A 1 100 ? 1.553 9.141 10.661 1.00 95.19 100 ILE A C 1
ATOM 785 O O . ILE A 1 100 ? 1.591 8.523 11.726 1.00 95.19 100 ILE A O 1
ATOM 789 N N . MET A 1 101 ? 1.341 10.459 10.616 1.00 90.25 101 MET A N 1
ATOM 790 C CA . MET A 1 101 ? 1.187 11.280 11.826 1.00 90.25 101 MET A CA 1
ATOM 791 C C . MET A 1 101 ? -0.043 10.890 12.654 1.00 90.25 101 MET A C 1
ATOM 793 O O . MET A 1 101 ? -0.025 10.998 13.881 1.00 90.25 101 MET A O 1
ATOM 797 N N . ASN A 1 102 ? -1.069 10.366 11.987 1.00 92.81 102 ASN A N 1
ATOM 798 C CA . ASN A 1 102 ? -2.331 9.954 12.593 1.00 92.81 102 ASN A CA 1
ATOM 799 C C . ASN A 1 102 ? -2.375 8.453 12.917 1.00 92.81 102 ASN A C 1
ATOM 801 O O . ASN A 1 102 ? -3.264 8.008 13.641 1.00 92.81 102 ASN A O 1
ATOM 805 N N . ALA A 1 103 ? -1.412 7.679 12.409 1.00 94.81 103 ALA A N 1
ATOM 806 C CA . ALA A 1 103 ? -1.345 6.238 12.604 1.00 94.81 103 ALA A CA 1
ATOM 807 C C . ALA A 1 103 ? -0.946 5.845 14.039 1.00 94.81 103 ALA A C 1
ATOM 809 O O . ALA A 1 103 ? -0.268 6.599 14.750 1.00 94.81 103 ALA A O 1
ATOM 810 N N . GLY A 1 104 ? -1.309 4.625 14.434 1.00 93.62 104 GLY A N 1
ATOM 811 C CA . GLY A 1 104 ? -0.879 3.951 15.654 1.00 93.62 104 GLY A CA 1
ATOM 812 C C . GLY A 1 104 ? 0.636 3.817 15.788 1.00 93.62 104 GLY A C 1
ATOM 813 O O . GLY A 1 104 ? 1.354 3.567 14.824 1.00 93.62 104 GLY A O 1
ATOM 814 N N . TYR A 1 105 ? 1.154 3.927 17.015 1.00 92.62 105 TYR A N 1
ATOM 815 C CA . TYR A 1 105 ? 2.599 3.815 17.269 1.00 92.62 105 TYR A CA 1
ATOM 816 C C . TYR A 1 105 ? 3.196 2.471 16.807 1.00 92.62 105 TYR A C 1
ATOM 818 O O . TYR A 1 105 ? 4.377 2.408 16.475 1.00 92.62 105 TYR A O 1
ATOM 826 N N . THR A 1 106 ? 2.388 1.408 16.758 1.00 92.38 106 THR A N 1
ATOM 827 C CA . THR A 1 106 ? 2.799 0.062 16.330 1.00 92.38 106 THR A CA 1
ATOM 828 C C . THR A 1 106 ? 2.866 -0.105 14.812 1.00 92.38 106 THR A C 1
ATOM 830 O O . THR A 1 106 ? 3.643 -0.925 14.330 1.00 92.38 106 THR A O 1
ATOM 833 N N . THR A 1 107 ? 2.084 0.655 14.045 1.00 94.19 107 THR A N 1
ATOM 834 C CA . THR A 1 107 ? 2.000 0.553 12.577 1.00 94.19 107 THR A CA 1
ATOM 835 C C . THR A 1 107 ? 2.873 1.586 11.869 1.00 94.19 107 THR A C 1
ATOM 837 O O . THR A 1 107 ? 3.333 1.329 10.756 1.00 94.19 107 THR A O 1
ATOM 840 N N . ARG A 1 108 ? 3.174 2.720 12.522 1.00 94.38 108 ARG A N 1
ATOM 841 C CA . ARG A 1 108 ? 4.045 3.787 11.994 1.00 94.38 108 ARG A CA 1
ATOM 842 C C . ARG A 1 108 ? 5.355 3.282 11.376 1.00 94.38 108 ARG A C 1
ATOM 844 O O . ARG A 1 108 ? 5.634 3.697 10.253 1.00 94.38 108 ARG A O 1
ATOM 851 N N . PRO A 1 109 ? 6.146 2.390 12.013 1.00 96.31 109 PRO A N 1
ATOM 852 C CA . PRO A 1 109 ? 7.387 1.907 11.403 1.00 96.31 109 PRO A CA 1
ATOM 853 C C . PRO A 1 109 ? 7.139 1.150 10.094 1.00 96.31 109 PRO A C 1
ATOM 855 O O . PRO A 1 109 ? 7.842 1.359 9.110 1.00 96.31 109 PRO A O 1
ATOM 858 N N . ALA A 1 110 ? 6.099 0.311 10.053 1.00 96.19 110 ALA A N 1
ATOM 859 C CA . ALA A 1 110 ? 5.753 -0.453 8.859 1.00 96.19 110 ALA A CA 1
ATOM 860 C C . ALA A 1 110 ? 5.303 0.459 7.706 1.00 96.19 110 ALA A C 1
ATOM 862 O O . ALA A 1 110 ? 5.733 0.254 6.571 1.00 96.19 110 ALA A O 1
ATOM 863 N N . LEU A 1 111 ? 4.487 1.480 7.998 1.00 97.00 111 LEU A N 1
ATOM 864 C CA . LEU A 1 111 ? 4.081 2.488 7.015 1.00 97.00 111 LEU A CA 1
ATOM 865 C C . LEU A 1 111 ? 5.268 3.335 6.537 1.00 97.00 111 LEU A C 1
ATOM 867 O O . LEU A 1 111 ? 5.373 3.598 5.344 1.00 97.00 111 LEU A O 1
ATOM 871 N N . GLY A 1 112 ? 6.196 3.700 7.426 1.00 97.31 112 GLY A N 1
ATOM 872 C CA . GLY A 1 112 ? 7.412 4.437 7.065 1.00 97.31 112 GLY A CA 1
ATOM 873 C C . GLY A 1 112 ? 8.296 3.681 6.069 1.00 97.31 112 GLY A C 1
ATOM 874 O O . GLY A 1 112 ? 8.745 4.255 5.078 1.00 97.31 112 GLY A O 1
ATOM 875 N N . GLU A 1 113 ? 8.481 2.374 6.264 1.00 97.56 113 GLU A N 1
ATOM 876 C CA . GLU A 1 113 ? 9.217 1.530 5.311 1.00 97.56 113 GLU A CA 1
ATOM 877 C C . GLU A 1 113 ? 8.507 1.415 3.952 1.00 97.56 113 GLU A C 1
ATOM 879 O O . GLU A 1 113 ? 9.156 1.380 2.901 1.00 97.56 113 GLU A O 1
ATOM 884 N N . ILE A 1 114 ? 7.171 1.385 3.946 1.00 98.00 114 ILE A N 1
ATOM 885 C CA . ILE A 1 114 ? 6.387 1.405 2.705 1.00 98.00 114 ILE A CA 1
ATOM 886 C C . ILE A 1 114 ? 6.565 2.751 1.985 1.00 98.00 114 ILE A C 1
ATOM 888 O O . ILE A 1 114 ? 6.870 2.756 0.793 1.00 98.00 114 ILE A O 1
ATOM 892 N N . VAL A 1 115 ? 6.464 3.881 2.696 1.00 97.94 115 VAL A N 1
ATOM 893 C CA . VAL A 1 115 ? 6.714 5.222 2.133 1.00 97.94 115 VAL A CA 1
ATOM 894 C C . VAL A 1 115 ? 8.107 5.301 1.523 1.00 97.94 115 VAL A C 1
ATOM 896 O O . VAL A 1 115 ? 8.248 5.727 0.379 1.00 97.94 115 VAL A O 1
ATOM 899 N N . LYS A 1 116 ? 9.135 4.837 2.241 1.00 96.38 116 LYS A N 1
ATOM 900 C CA . LYS A 1 116 ? 10.514 4.798 1.740 1.00 96.38 116 LYS A CA 1
ATOM 901 C C . LYS A 1 116 ? 10.637 3.968 0.461 1.00 96.38 116 LYS A C 1
ATOM 903 O O . LYS A 1 116 ? 11.345 4.370 -0.460 1.00 96.38 116 LYS A O 1
ATOM 908 N N . SER A 1 117 ? 9.929 2.839 0.395 1.00 95.88 117 SER A N 1
ATOM 909 C CA . SER A 1 117 ? 9.906 1.983 -0.794 1.00 95.88 117 SER A CA 1
ATOM 910 C C . SER A 1 117 ? 9.361 2.747 -2.001 1.00 95.88 117 SER A C 1
ATOM 912 O O . SER A 1 117 ? 10.057 2.825 -3.008 1.00 95.88 117 SER A O 1
ATOM 914 N N . TYR A 1 118 ? 8.190 3.385 -1.885 1.00 97.25 118 TYR A N 1
ATOM 915 C CA . TYR A 1 118 ? 7.610 4.178 -2.978 1.00 97.25 118 TYR A CA 1
ATOM 916 C C . TYR A 1 118 ? 8.433 5.425 -3.320 1.00 97.25 118 TYR A C 1
ATOM 918 O O . TYR A 1 118 ? 8.647 5.694 -4.499 1.00 97.25 118 TYR A O 1
ATOM 926 N N . ARG A 1 119 ? 8.986 6.144 -2.333 1.00 96.31 119 ARG A N 1
ATOM 927 C CA . ARG A 1 119 ? 9.885 7.284 -2.595 1.00 96.31 119 ARG A CA 1
ATOM 928 C C . ARG A 1 119 ? 11.103 6.883 -3.410 1.00 96.31 119 ARG A C 1
ATOM 930 O O . ARG A 1 119 ? 11.454 7.579 -4.351 1.00 96.31 119 ARG A O 1
ATOM 937 N N . GLY A 1 120 ? 11.699 5.731 -3.108 1.00 93.56 120 GLY A N 1
ATOM 938 C CA . GLY A 1 120 ? 12.811 5.216 -3.899 1.00 93.56 120 GLY A CA 1
ATOM 939 C C . GLY A 1 120 ? 12.431 4.900 -5.351 1.00 93.56 120 GLY A C 1
ATOM 940 O O . GLY A 1 120 ? 13.314 4.891 -6.201 1.00 93.56 120 GLY A O 1
ATOM 941 N N . LEU A 1 121 ? 11.158 4.608 -5.639 1.00 93.88 121 LEU A N 1
ATOM 942 C CA . LEU A 1 121 ? 10.665 4.412 -7.008 1.00 93.88 121 LEU A CA 1
ATOM 943 C C . LEU A 1 121 ? 10.350 5.752 -7.695 1.00 93.88 121 LEU A C 1
ATOM 945 O O . LEU A 1 121 ? 10.562 5.876 -8.897 1.00 93.88 121 LEU A O 1
ATOM 949 N N . ALA A 1 122 ? 9.869 6.744 -6.938 1.00 94.44 122 ALA A N 1
ATOM 950 C CA . ALA A 1 122 ? 9.559 8.087 -7.427 1.00 94.44 122 ALA A CA 1
ATOM 951 C C . ALA A 1 122 ? 10.818 8.907 -7.760 1.00 94.44 122 ALA A C 1
ATOM 953 O O . ALA A 1 122 ? 10.871 9.560 -8.800 1.00 94.44 122 ALA A O 1
ATOM 954 N N . TYR A 1 123 ? 11.844 8.821 -6.908 1.00 91.19 123 TYR A N 1
ATOM 955 C CA . TYR A 1 123 ? 13.072 9.615 -6.984 1.00 91.19 123 TYR A CA 1
ATOM 956 C C . TYR A 1 123 ? 14.307 8.699 -7.041 1.00 91.19 123 TYR A C 1
ATOM 958 O O . TYR A 1 123 ? 15.047 8.577 -6.062 1.00 91.19 123 TYR A O 1
ATOM 966 N N . PRO A 1 124 ? 14.544 7.998 -8.166 1.00 84.06 124 PRO A N 1
ATOM 967 C CA . PRO A 1 124 ? 15.666 7.065 -8.275 1.00 84.06 124 PRO A CA 1
ATOM 968 C C . PRO A 1 124 ? 17.030 7.756 -8.125 1.00 84.06 124 PRO A C 1
ATOM 970 O O . PRO A 1 124 ? 17.954 7.137 -7.609 1.00 84.06 124 PRO A O 1
ATOM 973 N N . GLU A 1 125 ? 17.137 9.036 -8.493 1.00 82.38 125 GLU A N 1
ATOM 974 C CA . GLU A 1 125 ? 18.361 9.847 -8.388 1.00 82.38 125 GLU A CA 1
ATOM 975 C C . GLU A 1 125 ? 18.822 10.046 -6.932 1.00 82.38 125 GLU A C 1
ATOM 977 O O . GLU A 1 125 ? 20.015 10.124 -6.655 1.00 82.38 125 GLU A O 1
ATOM 982 N N . GLU A 1 126 ? 17.897 10.042 -5.966 1.00 73.94 126 GLU A N 1
ATOM 983 C CA . GLU A 1 126 ? 18.234 10.169 -4.541 1.00 73.94 126 GLU A CA 1
ATOM 984 C C . GLU A 1 126 ? 18.902 8.905 -3.971 1.00 73.94 126 GLU A C 1
ATOM 986 O O . GLU A 1 126 ? 19.476 8.941 -2.879 1.00 73.94 126 GLU A O 1
ATOM 991 N N . ARG A 1 127 ? 18.856 7.773 -4.693 1.00 66.81 127 ARG A N 1
ATOM 992 C CA . ARG A 1 127 ? 19.494 6.516 -4.263 1.00 66.81 127 ARG A CA 1
ATOM 993 C C . ARG A 1 127 ? 21.017 6.570 -4.349 1.00 66.81 127 ARG A C 1
ATOM 995 O O . ARG A 1 127 ? 21.677 5.817 -3.637 1.00 66.81 127 ARG A O 1
ATOM 1002 N N . GLU A 1 128 ? 21.565 7.453 -5.178 1.00 61.69 128 GLU A N 1
ATOM 1003 C CA . GLU A 1 128 ? 22.999 7.551 -5.446 1.00 61.69 128 GLU A CA 1
ATOM 1004 C C . GLU A 1 128 ? 23.692 8.664 -4.657 1.00 61.69 128 GLU A C 1
ATOM 1006 O O . GLU A 1 128 ? 24.661 9.239 -5.138 1.00 61.69 128 GLU A O 1
ATOM 1011 N N . SER A 1 129 ? 23.268 8.973 -3.425 1.00 52.66 129 SER A N 1
ATOM 1012 C CA . SER A 1 129 ? 24.195 9.668 -2.520 1.00 52.66 129 SER A CA 1
ATOM 1013 C C . SER A 1 129 ? 25.378 8.732 -2.262 1.00 52.66 129 SER A C 1
ATOM 1015 O O . SER A 1 129 ? 25.230 7.764 -1.507 1.00 52.66 129 SER A O 1
ATOM 1017 N N . PRO A 1 130 ? 26.547 8.961 -2.887 1.00 54.81 130 PRO A N 1
ATOM 1018 C CA . PRO A 1 130 ? 27.649 8.042 -2.767 1.00 54.81 130 PRO A CA 1
ATOM 1019 C C . PRO A 1 130 ? 28.181 8.234 -1.357 1.00 54.81 130 PRO A C 1
ATOM 1021 O O . PRO A 1 130 ? 28.735 9.282 -1.015 1.00 54.81 130 PRO A O 1
ATOM 1024 N N . VAL A 1 131 ? 28.060 7.202 -0.527 1.00 60.66 131 VAL A N 1
ATOM 1025 C CA . VAL A 1 131 ? 29.057 7.004 0.518 1.00 60.66 131 VAL A CA 1
ATOM 1026 C C . VAL A 1 131 ? 30.360 6.788 -0.242 1.00 60.66 131 VAL A C 1
ATOM 1028 O O . VAL A 1 131 ? 30.638 5.697 -0.736 1.00 60.66 131 VAL A O 1
ATOM 1031 N N . SER A 1 132 ? 31.084 7.893 -0.434 1.00 53.28 132 SER A N 1
ATOM 1032 C CA . SER A 1 132 ? 32.391 7.970 -1.071 1.00 53.28 132 SER A CA 1
ATOM 1033 C C . SER A 1 132 ? 33.355 7.088 -0.287 1.00 53.28 132 SER A C 1
ATOM 1035 O O . SER A 1 132 ? 34.020 7.510 0.655 1.00 53.28 132 SER A O 1
ATOM 1037 N N . THR A 1 133 ? 33.368 5.814 -0.649 1.00 58.09 133 THR A N 1
ATOM 1038 C CA . THR A 1 133 ? 34.360 4.837 -0.231 1.00 58.09 133 THR A CA 1
ATOM 1039 C C . THR A 1 133 ? 35.120 4.550 -1.514 1.00 58.09 133 THR A C 1
ATOM 1041 O O . THR A 1 133 ? 34.604 3.864 -2.390 1.00 58.09 133 THR A O 1
ATOM 1044 N N . GLY A 1 134 ? 36.269 5.211 -1.689 1.00 58.16 134 GLY A N 1
ATOM 1045 C CA . GLY A 1 134 ? 37.043 5.197 -2.931 1.00 58.16 134 GLY A CA 1
ATOM 1046 C C . GLY A 1 134 ? 37.273 3.773 -3.439 1.00 58.16 134 GLY A C 1
ATOM 1047 O O . GLY A 1 134 ? 37.948 2.983 -2.784 1.00 58.16 134 GLY A O 1
ATOM 1048 N N . GLY A 1 135 ? 36.687 3.451 -4.590 1.00 55.91 135 GLY A N 1
ATOM 1049 C CA . GLY A 1 135 ? 36.683 2.108 -5.156 1.00 55.91 135 GLY A CA 1
ATOM 1050 C C . GLY A 1 135 ? 36.566 2.164 -6.674 1.00 55.91 135 GLY A C 1
ATOM 1051 O O . GLY A 1 135 ? 35.477 2.276 -7.217 1.00 55.91 135 GLY A O 1
ATOM 1052 N N . ASP A 1 136 ? 37.733 2.164 -7.307 1.00 59.81 136 ASP A N 1
ATOM 1053 C CA . ASP A 1 136 ? 38.080 1.726 -8.664 1.00 59.81 136 ASP A CA 1
ATOM 1054 C C . ASP A 1 136 ? 36.951 1.579 -9.721 1.00 59.81 136 ASP A C 1
ATOM 1056 O O . ASP A 1 136 ? 36.390 0.511 -9.955 1.00 59.81 136 ASP A O 1
ATOM 1060 N N . GLY A 1 137 ? 36.649 2.681 -10.413 1.00 58.97 137 GLY A N 1
ATOM 1061 C CA . GLY A 1 137 ? 36.886 2.808 -11.861 1.00 58.97 137 GLY A CA 1
ATOM 1062 C C . GLY A 1 137 ? 36.131 1.945 -12.882 1.00 58.97 137 GLY A C 1
ATOM 1063 O O . GLY A 1 137 ? 36.363 2.141 -14.072 1.00 58.97 137 GLY A O 1
ATOM 1064 N N . THR A 1 138 ? 35.231 1.038 -12.494 1.00 55.09 138 THR A N 1
ATOM 1065 C CA . THR A 1 138 ? 34.479 0.214 -13.466 1.00 55.09 138 THR A CA 1
ATOM 1066 C C . THR A 1 138 ? 32.972 0.315 -13.230 1.00 55.09 138 THR A C 1
ATOM 1068 O O . THR A 1 138 ? 32.315 -0.635 -12.814 1.00 55.09 138 THR A O 1
ATOM 1071 N N . SER A 1 139 ? 32.414 1.505 -13.467 1.00 50.62 139 SER A N 1
ATOM 1072 C CA . SER A 1 139 ? 30.975 1.775 -13.393 1.00 50.62 139 SER A CA 1
ATOM 1073 C C . SER A 1 139 ? 30.285 1.327 -14.682 1.00 50.62 139 SER A C 1
ATOM 1075 O O . SER A 1 139 ? 30.051 2.117 -15.595 1.00 50.62 139 SER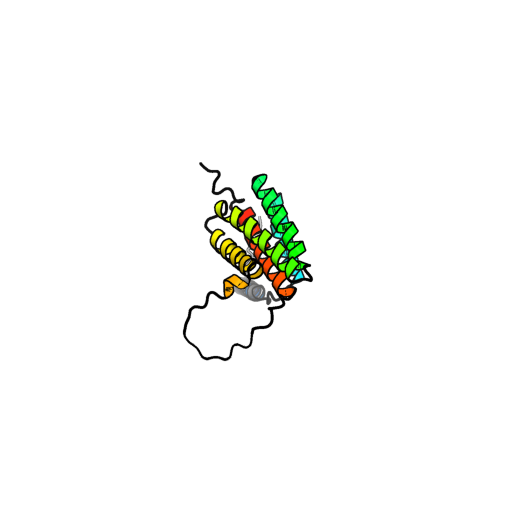 A O 1
ATOM 1077 N N . SER A 1 140 ? 29.965 0.039 -14.774 1.00 58.00 140 SER A N 1
ATOM 1078 C CA . SER A 1 140 ? 28.864 -0.396 -15.630 1.00 58.00 140 SER A CA 1
ATOM 1079 C C . SER A 1 140 ? 27.579 0.187 -15.045 1.00 58.00 140 SER A C 1
ATOM 1081 O O . SER A 1 140 ? 27.107 -0.284 -14.010 1.00 58.00 140 SER A O 1
ATOM 1083 N N . GLU A 1 141 ? 27.091 1.254 -15.677 1.00 56.94 141 GLU A N 1
ATOM 1084 C CA . GLU A 1 141 ? 25.815 1.917 -15.401 1.00 56.94 141 GLU A CA 1
ATOM 1085 C C . GLU A 1 141 ? 24.729 0.833 -15.261 1.00 56.94 141 GLU A C 1
ATOM 1087 O O . GLU A 1 141 ? 24.489 0.085 -16.218 1.00 56.94 141 GLU A O 1
ATOM 1092 N N . PRO A 1 142 ? 24.143 0.626 -14.067 1.00 51.44 142 PRO A N 1
ATOM 1093 C CA . PRO A 1 142 ? 23.113 -0.382 -13.906 1.00 51.44 142 PRO A CA 1
ATOM 1094 C C . PRO A 1 142 ? 21.924 0.027 -14.771 1.00 51.44 142 PRO A C 1
ATOM 1096 O O . PRO A 1 142 ? 21.373 1.114 -14.606 1.00 51.44 142 PRO A O 1
ATOM 1099 N N . ALA A 1 143 ? 21.545 -0.842 -15.711 1.00 55.78 143 ALA A N 1
ATOM 1100 C CA . ALA A 1 143 ? 20.361 -0.636 -16.533 1.00 55.78 143 ALA A CA 1
ATOM 1101 C C . ALA A 1 143 ? 19.162 -0.286 -15.628 1.00 55.78 143 ALA A C 1
ATOM 1103 O O . ALA A 1 143 ? 19.032 -0.891 -14.554 1.00 55.78 143 ALA A O 1
ATOM 1104 N N . PRO A 1 144 ? 18.308 0.677 -16.028 1.00 58.81 144 PRO A N 1
ATOM 1105 C CA . PRO A 1 144 ? 17.157 1.092 -15.236 1.00 58.81 144 PRO A CA 1
ATOM 1106 C C . PRO A 1 144 ? 16.371 -0.152 -14.830 1.00 58.81 144 PRO A C 1
ATOM 1108 O O . PRO A 1 144 ? 15.978 -0.953 -15.677 1.00 58.81 144 PRO A O 1
ATOM 1111 N N . TYR A 1 145 ? 16.233 -0.366 -13.520 1.00 58.59 145 TYR A N 1
ATOM 1112 C CA . TYR A 1 145 ? 15.564 -1.551 -13.001 1.00 58.59 145 TYR A CA 1
ATOM 1113 C C . TYR A 1 145 ? 14.116 -1.543 -13.517 1.00 58.59 145 TYR A C 1
ATOM 1115 O O . TYR A 1 145 ? 13.294 -0.717 -13.119 1.00 58.59 145 TYR A O 1
ATOM 1123 N N . GLU A 1 146 ? 13.783 -2.445 -14.436 1.00 74.00 146 GLU A N 1
ATOM 1124 C CA . GLU A 1 146 ? 12.389 -2.646 -14.807 1.00 74.00 146 GLU A CA 1
ATOM 1125 C C . GLU A 1 146 ? 11.688 -3.310 -13.622 1.00 74.00 146 GLU A C 1
ATOM 1127 O O . GLU A 1 146 ? 11.926 -4.474 -13.282 1.00 74.00 146 GLU A O 1
ATOM 1132 N N . LEU A 1 147 ? 10.847 -2.542 -12.930 1.00 84.56 147 LEU A N 1
ATOM 1133 C CA . LEU A 1 147 ? 10.042 -3.063 -11.838 1.00 84.56 147 LEU A CA 1
ATOM 1134 C C . LEU A 1 147 ? 9.018 -4.051 -12.412 1.00 84.56 147 LEU A C 1
ATOM 1136 O O . LEU A 1 147 ? 8.027 -3.641 -13.020 1.00 84.56 147 LEU A O 1
ATOM 1140 N N . ASN A 1 148 ? 9.251 -5.351 -12.212 1.00 90.75 148 ASN A N 1
ATOM 1141 C CA . ASN A 1 148 ? 8.338 -6.374 -12.711 1.00 90.75 148 ASN A CA 1
ATOM 1142 C C . ASN A 1 148 ? 6.941 -6.254 -12.066 1.00 90.75 148 ASN A C 1
ATOM 1144 O O . ASN A 1 148 ? 6.778 -5.778 -10.938 1.00 90.75 148 ASN A O 1
ATOM 1148 N N . GLU A 1 149 ? 5.913 -6.704 -12.789 1.00 93.62 149 GLU A N 1
ATOM 1149 C CA . GLU A 1 149 ? 4.516 -6.655 -12.333 1.00 93.62 149 GLU A CA 1
ATOM 1150 C C . GLU A 1 149 ? 4.333 -7.342 -10.970 1.00 93.62 149 GLU A C 1
ATOM 1152 O O . GLU A 1 149 ? 3.629 -6.846 -10.087 1.00 93.62 149 GLU A O 1
ATOM 1157 N N . SER A 1 150 ? 5.043 -8.450 -10.756 1.00 94.81 150 SER A N 1
ATOM 1158 C CA . SER A 1 150 ? 4.988 -9.202 -9.506 1.00 94.81 150 SER A CA 1
ATOM 1159 C C . SER A 1 150 ? 5.453 -8.384 -8.297 1.00 94.81 150 SER A C 1
ATOM 1161 O O . SER A 1 150 ? 4.819 -8.421 -7.242 1.00 94.81 150 SER A O 1
ATOM 1163 N N . ALA A 1 151 ? 6.533 -7.611 -8.433 1.00 95.00 151 ALA A N 1
ATOM 1164 C CA . ALA A 1 151 ? 7.039 -6.735 -7.383 1.00 95.00 151 ALA A CA 1
ATOM 1165 C C . ALA A 1 151 ? 6.064 -5.589 -7.102 1.00 95.00 151 ALA A C 1
ATOM 1167 O O . ALA A 1 151 ? 5.844 -5.264 -5.933 1.00 95.00 151 ALA A O 1
ATOM 1168 N N . LYS A 1 152 ? 5.426 -5.032 -8.144 1.00 96.69 152 LYS A N 1
ATOM 1169 C CA . LYS A 1 152 ? 4.371 -4.019 -7.979 1.00 96.69 152 LYS A CA 1
ATOM 1170 C C . LYS A 1 152 ? 3.220 -4.565 -7.136 1.00 96.69 152 LYS A C 1
ATOM 1172 O O . LYS A 1 152 ? 2.873 -3.976 -6.111 1.00 96.69 152 LYS A O 1
ATOM 1177 N N . LYS A 1 153 ? 2.685 -5.733 -7.511 1.00 97.69 153 LYS A N 1
ATOM 1178 C CA . LYS A 1 153 ? 1.592 -6.403 -6.787 1.00 97.69 153 LYS A CA 1
ATOM 1179 C C . LYS A 1 153 ? 1.974 -6.737 -5.346 1.00 97.69 153 LYS A C 1
ATOM 1181 O O . LYS A 1 153 ? 1.184 -6.485 -4.440 1.00 97.69 153 LYS A O 1
ATOM 1186 N N . LEU A 1 154 ? 3.181 -7.249 -5.099 1.00 97.25 154 LEU A N 1
ATOM 1187 C CA . LEU A 1 154 ? 3.648 -7.549 -3.739 1.00 97.25 154 LEU A CA 1
ATOM 1188 C C . LEU A 1 154 ? 3.757 -6.294 -2.864 1.00 97.25 154 LEU A C 1
ATOM 1190 O O . LEU A 1 154 ? 3.327 -6.314 -1.708 1.00 97.25 154 LEU A O 1
ATOM 1194 N N . LEU A 1 155 ? 4.307 -5.201 -3.400 1.00 97.62 155 LEU A N 1
ATOM 1195 C CA . LEU A 1 155 ? 4.434 -3.942 -2.666 1.00 97.62 155 LEU A CA 1
ATOM 1196 C C . LEU A 1 155 ? 3.059 -3.353 -2.322 1.00 97.62 155 LEU A C 1
ATOM 1198 O O . LEU A 1 155 ? 2.824 -2.951 -1.178 1.00 97.62 155 LEU A O 1
ATOM 1202 N N . VAL A 1 156 ? 2.123 -3.368 -3.271 1.00 98.44 156 VAL A N 1
ATOM 1203 C CA . VAL A 1 156 ? 0.744 -2.926 -3.032 1.00 98.44 156 VAL A CA 1
ATOM 1204 C C . VAL A 1 156 ? 0.024 -3.849 -2.045 1.00 98.44 156 VAL A C 1
ATOM 1206 O O . VAL A 1 156 ? -0.608 -3.357 -1.114 1.00 98.44 156 VAL A O 1
ATOM 1209 N N . ALA A 1 157 ? 0.177 -5.172 -2.141 1.00 98.25 157 ALA A N 1
ATOM 1210 C CA . ALA A 1 157 ? -0.416 -6.114 -1.185 1.00 98.25 157 ALA A CA 1
ATOM 1211 C C . ALA A 1 157 ? 0.096 -5.883 0.251 1.00 98.25 157 ALA A C 1
ATOM 1213 O O . ALA A 1 157 ? -0.683 -5.875 1.213 1.00 98.25 157 ALA A O 1
ATOM 1214 N N . ARG A 1 158 ? 1.402 -5.629 0.408 1.00 98.06 158 ARG A N 1
ATOM 1215 C CA . ARG A 1 158 ? 2.000 -5.227 1.691 1.00 98.06 158 ARG A CA 1
ATOM 1216 C C . ARG A 1 158 ? 1.397 -3.914 2.195 1.00 98.06 158 ARG A C 1
ATOM 1218 O O . ARG A 1 158 ? 1.097 -3.800 3.382 1.00 98.06 158 ARG A O 1
ATOM 1225 N N . SER A 1 159 ? 1.187 -2.958 1.295 1.00 98.44 159 SER A N 1
ATOM 1226 C CA . SER A 1 159 ? 0.595 -1.658 1.610 1.00 98.44 159 SER A CA 1
ATOM 1227 C C . SER A 1 159 ? -0.849 -1.787 2.095 1.00 98.44 159 SER A C 1
ATOM 1229 O O . SER A 1 159 ? -1.173 -1.301 3.176 1.00 98.44 159 SER A O 1
ATOM 1231 N N . TYR A 1 160 ? -1.693 -2.521 1.364 1.00 98.62 160 TYR A N 1
ATOM 1232 C CA . TYR A 1 160 ? -3.059 -2.839 1.781 1.00 98.62 160 TYR A CA 1
ATOM 1233 C C . TYR A 1 160 ? -3.098 -3.505 3.152 1.00 98.62 160 TYR A C 1
ATOM 1235 O O . TYR A 1 160 ? -3.903 -3.124 3.995 1.00 98.62 160 TYR A O 1
ATOM 1243 N N . THR A 1 161 ? -2.204 -4.463 3.403 1.00 98.19 161 THR A N 1
ATOM 1244 C CA . THR A 1 161 ? -2.147 -5.170 4.688 1.00 98.19 161 THR A CA 1
ATOM 1245 C C . THR A 1 161 ? -1.835 -4.219 5.845 1.00 98.19 161 THR A C 1
ATOM 1247 O O . THR A 1 161 ? -2.497 -4.286 6.880 1.00 98.19 161 THR A O 1
ATOM 1250 N N . ALA A 1 162 ? -0.863 -3.317 5.670 1.00 97.81 162 ALA A N 1
ATOM 1251 C CA . ALA A 1 162 ? -0.506 -2.334 6.691 1.00 97.81 162 ALA A CA 1
ATOM 1252 C C . ALA A 1 162 ? -1.639 -1.324 6.944 1.00 97.81 162 ALA A C 1
ATOM 1254 O O . ALA A 1 162 ? -1.967 -1.046 8.096 1.00 97.81 162 ALA A O 1
ATOM 1255 N N . LEU A 1 163 ? -2.275 -0.820 5.879 1.00 98.06 163 LEU A N 1
ATOM 1256 C CA . LEU A 1 163 ? -3.415 0.093 5.990 1.00 98.06 163 LEU A CA 1
ATOM 1257 C C . LEU A 1 163 ? -4.623 -0.583 6.650 1.00 98.06 163 LEU A C 1
ATOM 1259 O O . LEU A 1 163 ? -5.256 0.012 7.515 1.00 98.06 163 LEU A O 1
ATOM 1263 N N . ALA A 1 164 ? -4.924 -1.831 6.285 1.00 97.88 164 ALA A N 1
ATOM 1264 C CA . ALA A 1 164 ? -6.007 -2.603 6.886 1.00 97.88 164 ALA A CA 1
ATOM 1265 C C . ALA A 1 164 ? -5.777 -2.818 8.386 1.00 97.88 164 ALA A C 1
ATOM 1267 O O . ALA A 1 164 ? -6.673 -2.566 9.186 1.00 97.88 164 ALA A O 1
ATOM 1268 N N . GLN A 1 165 ? -4.561 -3.213 8.775 1.00 97.12 165 GLN A N 1
ATOM 1269 C CA . GLN A 1 165 ? -4.196 -3.366 10.182 1.00 97.12 165 GLN A CA 1
ATOM 1270 C C . GLN A 1 165 ? -4.381 -2.055 10.959 1.00 97.12 165 GLN A C 1
ATOM 1272 O O . GLN A 1 165 ? -4.860 -2.070 12.092 1.00 97.12 165 GLN A O 1
ATOM 1277 N N . GLU A 1 166 ? -4.020 -0.917 10.369 1.00 97.19 166 GLU A N 1
ATOM 1278 C CA . GLU A 1 166 ? -4.195 0.386 11.008 1.00 97.19 166 GLU A CA 1
ATOM 1279 C C . GLU A 1 166 ? -5.675 0.781 11.142 1.00 97.19 166 GLU A C 1
ATOM 1281 O O . GLU A 1 166 ? -6.102 1.256 12.198 1.00 97.19 166 GLU A O 1
ATOM 1286 N N . LEU A 1 167 ? -6.483 0.521 10.112 1.00 97.12 167 LEU A N 1
ATOM 1287 C CA . LEU A 1 167 ? -7.930 0.747 10.133 1.00 97.12 167 LEU A CA 1
ATOM 1288 C C . LEU A 1 167 ? -8.632 -0.090 11.209 1.00 97.12 167 LEU A C 1
ATOM 1290 O O . LEU A 1 167 ? -9.458 0.447 11.948 1.00 97.12 167 LEU A O 1
ATOM 1294 N N . GLU A 1 168 ? -8.259 -1.367 11.327 1.00 95.25 168 GLU A N 1
ATOM 1295 C CA . GLU A 1 168 ? -8.799 -2.322 12.304 1.00 95.25 168 GLU A CA 1
ATOM 1296 C C . GLU A 1 168 ? -8.437 -1.967 13.754 1.00 95.25 168 GLU A C 1
ATOM 1298 O O . GLU A 1 168 ? -9.187 -2.292 14.673 1.00 95.25 168 GLU A O 1
ATOM 1303 N N . THR A 1 169 ? -7.286 -1.326 13.976 1.00 93.88 169 THR A N 1
ATOM 1304 C CA . THR A 1 169 ? -6.753 -1.100 15.328 1.00 93.88 169 THR A CA 1
ATOM 1305 C C . THR A 1 169 ? -7.016 0.301 15.855 1.00 93.88 169 THR A C 1
ATOM 1307 O O . THR A 1 169 ? -7.568 0.434 16.945 1.00 93.88 169 THR A O 1
ATOM 1310 N N . THR A 1 170 ? -6.633 1.348 15.118 1.00 92.88 170 THR A N 1
ATOM 1311 C CA . THR A 1 170 ? -6.780 2.737 15.593 1.00 92.88 170 THR A CA 1
ATOM 1312 C C . THR A 1 170 ? -7.650 3.605 14.692 1.00 92.88 170 THR A C 1
ATOM 1314 O O . THR A 1 170 ? -8.061 4.690 15.106 1.00 92.88 170 THR A O 1
ATOM 1317 N N . SER A 1 171 ? -7.954 3.153 13.468 1.00 92.62 171 SER A N 1
ATOM 1318 C CA . SER A 1 171 ? -8.682 3.953 12.473 1.00 92.62 171 SER A CA 1
ATOM 1319 C C . SER A 1 171 ? -8.034 5.325 12.206 1.00 92.62 171 SER A C 1
ATOM 1321 O O . SER A 1 171 ? -8.737 6.269 11.845 1.00 92.62 171 SER A O 1
ATOM 1323 N N . PHE A 1 172 ? -6.710 5.441 12.384 1.00 91.50 172 PHE A N 1
ATOM 1324 C CA . PHE A 1 172 ? -5.951 6.693 12.300 1.00 91.50 172 PHE A CA 1
ATOM 1325 C C . PHE A 1 172 ? -6.459 7.801 13.251 1.00 91.50 172 PHE A C 1
ATOM 1327 O O . PHE A 1 172 ? -6.444 8.981 12.904 1.00 91.50 172 PHE A O 1
ATOM 1334 N N . GLN A 1 173 ? -6.948 7.448 14.446 1.00 86.62 173 GLN A N 1
ATOM 1335 C CA . GLN A 1 173 ? -7.522 8.412 15.403 1.00 86.62 173 GLN A CA 1
ATOM 1336 C C . GLN A 1 173 ? -6.571 8.833 16.535 1.00 86.62 173 GLN A C 1
ATOM 1338 O O . GLN A 1 173 ? -6.992 9.511 17.471 1.00 86.62 173 GLN A O 1
ATOM 1343 N N . VAL A 1 174 ? -5.284 8.483 16.475 1.00 72.88 174 VAL A N 1
ATOM 1344 C CA . VAL A 1 174 ? -4.345 8.707 17.595 1.00 72.88 174 VAL A CA 1
ATOM 1345 C C . VAL A 1 174 ? -4.119 10.197 17.916 1.00 72.88 174 VAL A C 1
ATOM 1347 O O . VAL A 1 174 ? -3.683 10.523 19.016 1.00 72.88 174 VAL A O 1
ATOM 1350 N N . GLY A 1 175 ? -4.481 11.112 17.008 1.00 56.81 175 GLY A N 1
ATOM 1351 C CA . GLY A 1 175 ? -4.429 12.566 17.218 1.00 56.81 175 GLY A CA 1
ATOM 1352 C C . GLY A 1 175 ? -5.729 13.239 17.692 1.00 56.81 175 GLY A C 1
ATOM 1353 O O . GLY A 1 175 ? -5.705 14.435 17.949 1.00 56.81 175 GLY A O 1
ATOM 1354 N N . ALA A 1 176 ? -6.855 12.522 17.806 1.00 52.69 176 ALA A N 1
ATOM 1355 C CA . ALA A 1 176 ? -8.169 13.116 18.111 1.00 52.69 176 ALA A CA 1
ATOM 1356 C C . ALA A 1 176 ? -8.545 13.105 19.609 1.00 52.69 176 ALA A C 1
ATOM 1358 O O . ALA A 1 176 ? -9.655 13.486 19.970 1.00 52.69 176 ALA A O 1
ATOM 1359 N N . ALA A 1 177 ? -7.645 12.644 20.482 1.00 49.09 177 ALA A N 1
ATOM 1360 C CA . ALA A 1 177 ? -7.879 12.529 21.924 1.00 49.09 177 ALA A CA 1
ATOM 1361 C C . ALA A 1 177 ? -7.420 13.763 22.738 1.00 49.09 177 ALA A C 1
ATOM 1363 O O . ALA A 1 177 ? -7.193 13.635 23.941 1.00 49.09 177 ALA A O 1
ATOM 1364 N N . GLY A 1 178 ? -7.253 14.924 22.095 1.00 44.59 178 GLY A N 1
ATOM 1365 C CA . GLY A 1 178 ? -6.847 16.189 22.724 1.00 44.59 178 GLY A CA 1
ATOM 1366 C C . GLY A 1 178 ? -7.941 17.239 22.667 1.00 44.59 178 GLY A C 1
ATOM 1367 O O . GLY A 1 178 ? -8.388 17.526 21.536 1.00 44.59 178 GLY A O 1
#

Foldseek 3Di:
DDDPPDPPDPVNVVVVVCVVVVVVVVVPDDPPPPPDDLVRLLVVLQVLLVVLLVPFPADPVLNVLVVQLVVLLVQCLPPPDLVSVLVSLVSNLVSLVVLLVLFDPVLNVLSVVLSVVSVCSNCVVVVPPDPCPPDDDDDPPPDDDPCDSSNSSVSSSSVSNSSSVRSVPPSSHNPVPD

pLDDT: mean 83.7, std 17.61, range [44.59, 98.62]

Sequence (178 aa):
MSLLSSRVSLKTVFFFLFATVGLFVFVGCAPRGETKTLDEVFQIAKQRYERGITESKASSETRERLLKIVSSFDEFVNAESEAQVKNASQLISDEMQALIMNAGYTTRPALGEIVKSYRGLAYPEERESPVSTGGDGTSSEPAPYELNESAKKLLVARSYTALAQELETTSFQVGAAG

Radius of gyration: 26.75 Å; chains: 1; bounding box: 74×69×60 Å